Protein AF-A0A8D9S5J2-F1 (afdb_monomer_lite)

Foldseek 3Di:
DDLVVVDDFAAAEAEDEAPDFDAQCVRTPVSVVRDPPKDKDWPDGDHLNDFAKDWTKIWIAHPSRDIDIHGGRIYGYDDPVRVVVVVVVPDPDDDDDDD

InterPro domains:
  IPR012706 Rib/alpha/Esp surface antigen repeat [TIGR02331] (14-82)
  IPR059115 Rib domain [PF08428] (3-78)

Secondary structure (DSSP, 8-state):
--HHHH----B-EEEE-TTPPPPTGGGBTTTTTSPTT-EEEESS----SS-EEEEEEEEEE-TTS-EEEEEEEEEEE--HHHHHHHHHTTS--------

Structure (mmCIF, N/CA/C/O backbone):
data_AF-A0A8D9S5J2-F1
#
_entry.id   AF-A0A8D9S5J2-F1
#
loop_
_atom_site.group_PDB
_atom_site.id
_atom_site.type_symbol
_atom_site.label_atom_id
_atom_site.label_alt_id
_atom_site.label_comp_id
_atom_site.label_asym_id
_atom_site.label_entity_id
_atom_site.label_seq_id
_atom_site.pdbx_PDB_ins_code
_atom_site.Cartn_x
_atom_site.Cartn_y
_atom_site.Cartn_z
_atom_site.occupancy
_atom_site.B_iso_or_equiv
_atom_site.auth_seq_id
_atom_site.auth_comp_id
_atom_site.auth_asym_id
_atom_site.auth_atom_id
_atom_site.pdbx_PDB_model_num
ATOM 1 N N . HIS A 1 1 ? -16.024 4.678 19.298 1.00 72.38 1 HIS A N 1
ATOM 2 C CA . HIS A 1 1 ? -15.177 5.226 18.229 1.00 72.38 1 HIS A CA 1
ATOM 3 C C . HIS A 1 1 ? -14.005 4.279 18.091 1.00 72.38 1 HIS A C 1
ATOM 5 O O . HIS A 1 1 ? -13.471 3.891 19.129 1.00 72.38 1 HIS A O 1
ATOM 11 N N . THR A 1 2 ? -13.729 3.806 16.880 1.00 88.19 2 THR A N 1
ATOM 12 C CA . THR A 1 2 ? -12.669 2.817 16.639 1.00 88.19 2 THR A CA 1
ATOM 13 C C . THR A 1 2 ? -11.323 3.503 16.441 1.00 88.19 2 THR A C 1
ATOM 15 O O . THR A 1 2 ? -11.283 4.720 16.255 1.00 88.19 2 THR A O 1
ATOM 18 N N . GLN A 1 3 ? -10.217 2.751 16.472 1.00 88.75 3 GLN A N 1
ATOM 19 C CA . GLN A 1 3 ? -8.925 3.343 16.109 1.00 88.75 3 GLN A CA 1
ATOM 20 C C . GLN A 1 3 ? -8.894 3.756 14.634 1.00 88.75 3 GLN A C 1
ATOM 22 O O . GLN A 1 3 ? -8.300 4.790 14.334 1.00 88.75 3 GLN A O 1
ATOM 27 N N . ALA A 1 4 ? -9.586 3.026 13.755 1.00 89.31 4 ALA A N 1
ATOM 28 C CA . ALA A 1 4 ? -9.728 3.388 12.347 1.00 89.31 4 ALA A CA 1
ATOM 29 C C . ALA A 1 4 ? -10.428 4.745 12.157 1.00 89.31 4 ALA A C 1
ATOM 31 O O . ALA A 1 4 ? -9.994 5.531 11.332 1.00 89.31 4 ALA A O 1
ATOM 32 N N . ASP A 1 5 ? -11.435 5.081 12.971 1.00 88.25 5 ASP A N 1
ATOM 33 C CA . ASP A 1 5 ? -12.100 6.390 12.869 1.00 88.25 5 ASP A CA 1
ATOM 34 C C . ASP A 1 5 ? -11.227 7.569 13.374 1.00 88.25 5 ASP A C 1
ATOM 36 O O . ASP A 1 5 ? -11.445 8.712 12.968 1.00 88.25 5 ASP A O 1
ATOM 40 N N . THR A 1 6 ? -10.281 7.328 14.297 1.00 89.75 6 THR A N 1
ATOM 41 C CA . THR A 1 6 ? -9.397 8.382 14.860 1.00 89.75 6 THR A CA 1
ATOM 42 C C . THR A 1 6 ? -8.121 8.601 14.063 1.00 89.75 6 THR A C 1
ATOM 44 O O . THR A 1 6 ? -7.507 9.660 14.183 1.00 89.75 6 THR A O 1
ATOM 47 N N . ASN A 1 7 ? -7.652 7.570 13.366 1.00 90.62 7 ASN A N 1
ATOM 48 C CA . ASN A 1 7 ? -6.377 7.594 12.669 1.00 90.62 7 ASN A CA 1
ATOM 49 C C . ASN A 1 7 ? -6.618 7.828 11.182 1.00 90.62 7 ASN A C 1
ATOM 51 O O . ASN A 1 7 ? -7.667 7.496 10.647 1.00 90.62 7 ASN A O 1
ATOM 55 N N . THR A 1 8 ? -5.635 8.402 10.503 1.00 92.69 8 THR A N 1
ATOM 56 C CA . THR A 1 8 ? -5.701 8.583 9.052 1.00 92.69 8 THR A CA 1
ATOM 57 C C . THR A 1 8 ? -4.357 8.169 8.473 1.00 92.69 8 THR A C 1
ATOM 59 O O . THR A 1 8 ? -3.417 8.965 8.483 1.00 92.69 8 THR A O 1
ATOM 62 N N . PRO A 1 9 ? -4.204 6.901 8.063 1.00 93.31 9 PRO A N 1
ATOM 63 C CA . PRO A 1 9 ? -2.966 6.429 7.465 1.00 93.31 9 PRO A CA 1
ATOM 64 C C . PRO A 1 9 ? -2.737 7.113 6.111 1.00 93.31 9 PRO A C 1
ATOM 66 O O . PRO A 1 9 ? -3.635 7.223 5.279 1.00 93.31 9 PRO A O 1
ATOM 69 N N . GLU A 1 10 ? -1.512 7.568 5.877 1.00 94.94 10 GLU A N 1
ATOM 70 C CA . GLU A 1 10 ? -1.151 8.312 4.675 1.00 94.94 10 GLU A CA 1
ATOM 71 C C . GLU A 1 10 ? -0.354 7.439 3.715 1.00 94.94 10 GLU A C 1
ATOM 73 O O . GLU A 1 10 ? 0.691 6.882 4.067 1.00 94.94 10 GLU A O 1
ATOM 78 N N . ALA A 1 11 ? -0.827 7.358 2.471 1.00 95.19 11 ALA A N 1
ATOM 79 C CA . ALA A 1 11 ? -0.110 6.665 1.417 1.00 95.19 11 ALA A CA 1
ATOM 80 C C . ALA A 1 11 ? 1.280 7.286 1.199 1.00 95.19 11 ALA A C 1
ATOM 82 O O . ALA A 1 11 ? 1.460 8.505 1.193 1.00 95.19 11 ALA A O 1
ATOM 83 N N . GLY A 1 12 ? 2.276 6.431 1.012 1.00 93.69 12 GLY A N 1
ATOM 84 C CA . GLY A 1 12 ? 3.658 6.818 0.793 1.00 93.69 12 GLY A CA 1
ATOM 85 C C . GLY A 1 12 ? 4.255 6.221 -0.469 1.00 93.69 12 GLY A C 1
ATOM 86 O O . GLY A 1 12 ? 3.587 5.588 -1.295 1.00 93.69 12 GLY A O 1
ATOM 87 N N . LYS A 1 13 ? 5.562 6.441 -0.601 1.00 93.25 13 LYS A N 1
ATOM 88 C CA . LYS A 1 13 ? 6.390 5.854 -1.647 1.00 93.25 13 LYS A CA 1
ATOM 89 C C . LYS A 1 13 ? 7.465 4.982 -1.016 1.00 93.25 13 LYS A C 1
ATOM 91 O O . LYS A 1 13 ? 8.228 5.452 -0.178 1.00 93.25 13 LYS A O 1
ATOM 96 N N . VAL A 1 14 ? 7.559 3.741 -1.473 1.00 92.75 14 VAL A N 1
ATOM 97 C CA . VAL A 1 14 ? 8.640 2.818 -1.122 1.00 92.75 14 VAL A CA 1
ATOM 98 C C . VAL A 1 14 ? 9.425 2.465 -2.376 1.00 92.75 14 VAL A C 1
ATOM 100 O O . VAL A 1 14 ? 8.856 2.344 -3.458 1.00 92.75 14 VAL A O 1
ATOM 103 N N . THR A 1 15 ? 10.735 2.306 -2.232 1.00 92.31 15 THR A N 1
ATOM 104 C CA . THR A 1 15 ? 11.620 1.862 -3.308 1.00 92.31 15 THR A CA 1
ATOM 105 C C . THR A 1 15 ? 12.192 0.501 -2.943 1.00 92.31 15 THR A C 1
ATOM 107 O O . THR A 1 15 ? 12.688 0.323 -1.832 1.00 92.31 15 THR A O 1
ATOM 110 N N . VAL A 1 16 ? 12.122 -0.449 -3.869 1.00 91.38 16 VAL A N 1
ATOM 111 C CA . VAL A 1 16 ? 12.611 -1.822 -3.703 1.00 91.38 16 VAL A CA 1
ATOM 112 C C . VAL A 1 16 ? 13.361 -2.275 -4.940 1.00 91.38 16 VAL A C 1
ATOM 114 O O . VAL A 1 16 ? 13.185 -1.725 -6.028 1.00 91.38 16 VAL A O 1
ATOM 117 N N . ASN A 1 17 ? 14.189 -3.301 -4.794 1.00 89.31 17 ASN A N 1
ATOM 118 C CA . ASN A 1 17 ? 14.874 -3.875 -5.937 1.00 89.31 17 ASN A CA 1
ATOM 119 C C . ASN A 1 17 ? 14.006 -4.908 -6.647 1.00 89.31 17 ASN A C 1
ATOM 121 O O . ASN A 1 17 ? 13.024 -5.431 -6.114 1.00 89.31 17 ASN A O 1
ATOM 125 N N . LYS A 1 18 ? 14.388 -5.206 -7.885 1.00 88.38 18 LYS A N 1
ATOM 126 C CA . LYS A 1 18 ? 13.706 -6.199 -8.701 1.00 88.38 18 LYS A CA 1
ATOM 127 C C . LYS A 1 18 ? 13.683 -7.562 -8.003 1.00 88.38 18 LYS A C 1
ATOM 129 O O . LYS A 1 18 ? 14.725 -8.086 -7.614 1.00 88.38 18 LYS A O 1
ATOM 134 N N . GLY A 1 19 ? 12.492 -8.138 -7.879 1.00 86.94 19 GLY A N 1
ATOM 135 C CA . GLY A 1 19 ? 12.256 -9.418 -7.211 1.00 86.94 19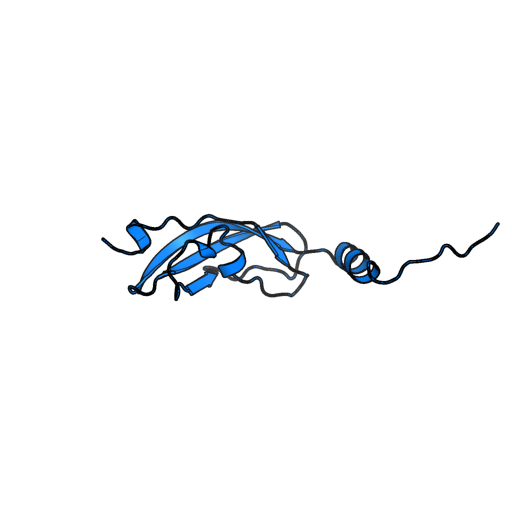 GLY A CA 1
ATOM 136 C C . GLY A 1 19 ? 12.217 -9.353 -5.681 1.00 86.94 19 GLY A C 1
ATOM 137 O O . GLY A 1 19 ? 11.990 -10.385 -5.053 1.00 86.94 19 GLY A O 1
ATOM 138 N N . GLU A 1 20 ? 12.403 -8.181 -5.064 1.00 89.31 20 GLU A N 1
ATOM 139 C CA . GLU A 1 20 ? 12.197 -8.020 -3.621 1.00 89.31 20 GLU A CA 1
ATOM 140 C C . GLU A 1 20 ? 10.720 -7.843 -3.278 1.00 89.31 20 GLU A C 1
ATOM 142 O O . GLU A 1 20 ? 9.933 -7.322 -4.065 1.00 89.31 20 GLU A O 1
ATOM 147 N N . THR A 1 21 ? 10.329 -8.256 -2.075 1.00 88.75 21 THR A N 1
ATOM 148 C CA . THR A 1 21 ? 8.965 -8.035 -1.581 1.00 88.75 21 THR A CA 1
ATOM 149 C C . THR A 1 21 ? 8.911 -6.714 -0.810 1.00 88.75 21 THR A C 1
ATOM 151 O O . THR A 1 21 ? 9.630 -6.572 0.181 1.00 88.75 21 THR A O 1
ATOM 154 N N . PRO A 1 22 ? 8.085 -5.738 -1.225 1.00 91.88 22 PRO A N 1
ATOM 155 C CA . PRO A 1 22 ? 7.979 -4.466 -0.527 1.00 91.88 22 PRO A CA 1
ATOM 156 C C . PRO A 1 22 ? 7.264 -4.641 0.810 1.00 91.88 22 PRO A C 1
ATOM 158 O O . PRO A 1 22 ? 6.276 -5.366 0.913 1.00 91.88 22 PRO A O 1
ATOM 161 N N . SER A 1 23 ? 7.732 -3.933 1.837 1.00 93.69 23 SER A N 1
ATOM 162 C CA . SER A 1 23 ? 7.038 -3.875 3.124 1.00 93.69 23 SER A CA 1
ATOM 163 C C . SER A 1 23 ? 5.841 -2.927 3.037 1.00 93.69 23 SER A C 1
ATOM 165 O O . SER A 1 23 ? 6.011 -1.749 2.716 1.00 93.69 23 SER A O 1
ATOM 167 N N . ALA A 1 24 ? 4.642 -3.425 3.350 1.00 94.69 24 ALA A N 1
ATOM 168 C CA . ALA A 1 24 ? 3.420 -2.619 3.382 1.00 94.69 24 ALA A CA 1
ATOM 169 C C . ALA A 1 24 ? 3.498 -1.505 4.439 1.00 94.69 24 ALA A C 1
ATOM 171 O O . ALA A 1 24 ? 3.073 -0.382 4.188 1.00 94.69 24 ALA A O 1
ATOM 172 N N . GLN A 1 25 ? 4.136 -1.774 5.584 1.00 94.69 25 GLN A N 1
ATOM 173 C CA . GLN A 1 25 ? 4.350 -0.770 6.632 1.00 94.69 25 GLN A CA 1
ATOM 174 C C . GLN A 1 25 ? 5.181 0.414 6.125 1.00 94.69 25 GLN A C 1
ATOM 176 O O . GLN A 1 25 ? 4.870 1.567 6.412 1.00 94.69 25 GLN A O 1
ATOM 181 N N . SER A 1 26 ? 6.234 0.143 5.348 1.00 94.06 26 SER A N 1
ATOM 182 C CA . SER A 1 26 ? 7.085 1.191 4.769 1.00 94.06 26 SER A CA 1
ATOM 183 C C . SER A 1 26 ? 6.384 1.996 3.674 1.00 94.06 26 SER A C 1
ATOM 185 O O . SER A 1 26 ? 6.856 3.075 3.330 1.00 94.06 26 SER A O 1
ATOM 187 N N . ALA A 1 27 ? 5.277 1.487 3.129 1.00 94.25 27 ALA A N 1
ATOM 188 C CA . ALA A 1 27 ? 4.458 2.192 2.154 1.00 94.25 27 ALA A CA 1
ATOM 189 C C . ALA A 1 27 ? 3.471 3.182 2.800 1.00 94.25 27 ALA A C 1
ATOM 191 O O . ALA A 1 27 ? 2.846 3.947 2.073 1.00 94.25 27 ALA A O 1
ATOM 192 N N . ILE A 1 28 ? 3.351 3.207 4.134 1.00 95.44 28 ILE A N 1
ATOM 193 C CA . ILE A 1 28 ? 2.576 4.206 4.879 1.00 95.44 28 ILE A CA 1
ATOM 194 C C . ILE A 1 28 ? 3.528 5.274 5.427 1.00 95.44 28 ILE A C 1
ATOM 196 O O . ILE A 1 28 ? 4.422 4.972 6.220 1.00 95.44 28 ILE A O 1
ATOM 200 N N . SER A 1 29 ? 3.349 6.531 5.024 1.00 95.00 29 SER A N 1
ATOM 201 C CA . SER A 1 29 ? 4.266 7.637 5.352 1.00 95.00 29 SER A CA 1
ATOM 202 C C . SER A 1 29 ? 4.291 7.959 6.849 1.00 95.00 29 SER A C 1
ATOM 204 O O . SER A 1 29 ? 5.359 8.184 7.420 1.00 95.00 29 SER A O 1
ATOM 206 N N . ASN A 1 30 ? 3.127 7.914 7.496 1.00 93.56 30 ASN A N 1
ATOM 207 C CA . ASN A 1 30 ? 2.931 8.228 8.910 1.00 93.56 30 ASN A CA 1
ATOM 208 C C . ASN A 1 30 ? 2.827 6.974 9.799 1.00 93.56 30 ASN A C 1
ATOM 210 O O . ASN A 1 30 ? 2.251 7.022 10.882 1.00 93.56 30 ASN A O 1
ATOM 214 N N . ASN A 1 31 ? 3.421 5.843 9.391 1.00 91.56 31 ASN A N 1
ATOM 215 C CA . ASN A 1 31 ? 3.352 4.578 10.146 1.00 91.56 31 ASN A CA 1
ATOM 216 C C . ASN A 1 31 ? 3.811 4.691 11.614 1.00 91.56 31 ASN A C 1
ATOM 218 O O . ASN A 1 31 ? 3.397 3.894 12.449 1.00 91.56 31 ASN A O 1
ATOM 222 N N . LYS A 1 32 ? 4.653 5.683 11.933 1.00 91.69 32 LYS A N 1
ATOM 223 C CA . LYS A 1 32 ? 5.152 5.955 13.291 1.00 91.69 32 LYS A CA 1
ATOM 224 C C . LYS A 1 32 ? 4.167 6.722 14.175 1.00 91.69 32 LYS A C 1
ATOM 226 O O . LYS A 1 32 ? 4.360 6.758 15.383 1.00 91.69 32 LYS A O 1
ATOM 231 N N . GLU A 1 33 ? 3.178 7.379 13.577 1.00 93.06 33 GLU A N 1
ATOM 232 C CA . GLU A 1 33 ? 2.126 8.114 14.291 1.00 93.06 33 GLU A CA 1
ATOM 233 C C . GLU A 1 33 ? 0.932 7.211 14.617 1.00 93.06 33 GLU A C 1
ATOM 235 O O . GLU A 1 33 ? 0.105 7.550 15.461 1.00 93.06 33 GLU A O 1
ATOM 240 N N . LEU A 1 34 ? 0.864 6.045 13.972 1.00 92.56 34 LEU A N 1
ATOM 241 C CA . LEU A 1 34 ? -0.160 5.044 14.217 1.00 92.56 34 LEU A CA 1
ATOM 242 C C . LEU A 1 34 ? 0.126 4.267 15.517 1.00 92.56 34 LEU A C 1
ATOM 244 O O . LEU A 1 34 ? 1.282 4.150 15.933 1.00 92.56 34 LEU A O 1
ATOM 248 N N . PRO A 1 35 ? -0.913 3.712 16.170 1.00 93.00 35 PRO A N 1
ATOM 249 C CA . PRO A 1 35 ? -0.759 2.968 17.416 1.00 93.00 35 PRO A CA 1
ATOM 250 C C . PRO A 1 35 ? 0.236 1.808 17.293 1.00 93.00 35 PRO A C 1
ATOM 252 O O . PRO A 1 35 ? 0.239 1.077 16.298 1.00 93.00 35 PRO A O 1
ATOM 255 N N . GLU A 1 36 ? 1.038 1.576 18.333 1.00 93.00 36 GLU A N 1
ATOM 256 C CA . GLU A 1 36 ? 1.901 0.394 18.385 1.00 93.00 36 GLU A CA 1
ATOM 257 C C . GLU A 1 36 ? 1.065 -0.895 18.323 1.00 93.00 36 GLU A C 1
ATOM 259 O O . GLU A 1 36 ? 0.017 -1.009 18.958 1.00 93.00 36 GLU A O 1
ATOM 264 N N . GLY A 1 37 ? 1.528 -1.873 17.541 1.00 92.69 37 GLY A N 1
ATOM 265 C CA . GLY A 1 37 ? 0.782 -3.105 17.265 1.00 92.69 37 GLY A CA 1
ATOM 266 C C . GLY A 1 37 ? -0.125 -3.037 16.033 1.00 92.69 37 GLY A C 1
ATOM 267 O O . GLY A 1 37 ? -0.713 -4.056 15.678 1.00 92.69 37 GLY A O 1
ATOM 268 N N . THR A 1 38 ? -0.201 -1.885 15.355 1.00 95.50 38 THR A N 1
ATOM 269 C CA . THR A 1 38 ? -0.830 -1.786 14.030 1.00 95.50 38 THR A CA 1
ATOM 270 C C . THR A 1 38 ? -0.100 -2.689 13.032 1.00 95.50 38 THR A C 1
ATOM 272 O O . THR A 1 38 ? 1.129 -2.664 12.941 1.00 95.50 38 THR A O 1
ATOM 275 N N . GLN A 1 39 ? -0.859 -3.491 12.294 1.00 96.25 39 GLN A N 1
ATOM 276 C CA . GLN A 1 39 ? -0.376 -4.385 11.248 1.00 96.25 39 GLN A CA 1
ATOM 277 C C . GLN A 1 39 ? -0.658 -3.794 9.870 1.00 96.25 39 GLN A C 1
ATOM 279 O O . GLN A 1 39 ? -1.623 -3.051 9.685 1.00 96.25 39 GLN A O 1
ATOM 284 N N . TYR A 1 40 ? 0.197 -4.129 8.910 1.00 95.88 40 TYR A N 1
ATOM 285 C CA . TYR A 1 40 ? 0.158 -3.581 7.563 1.00 95.88 40 TYR A CA 1
ATOM 286 C C . TYR A 1 40 ? 0.346 -4.714 6.573 1.00 95.88 40 TYR A C 1
ATOM 288 O O . TYR A 1 40 ? 1.403 -5.348 6.553 1.00 95.88 40 TYR A O 1
ATOM 296 N N . ASP A 1 41 ? -0.639 -4.902 5.711 1.00 96.44 41 ASP A N 1
ATOM 297 C CA . ASP A 1 41 ? -0.625 -5.945 4.698 1.00 96.44 41 ASP A CA 1
ATOM 298 C C . ASP A 1 41 ? -0.988 -5.368 3.339 1.00 96.44 41 ASP A C 1
ATOM 300 O O . ASP A 1 41 ? -1.739 -4.403 3.218 1.00 96.44 41 ASP A O 1
ATOM 304 N N . TRP A 1 42 ? -0.449 -5.956 2.280 1.00 95.75 42 TRP A N 1
ATOM 305 C CA . TRP A 1 42 ? -0.865 -5.600 0.932 1.00 95.75 42 TRP A CA 1
ATOM 306 C C . TRP A 1 42 ? -2.225 -6.224 0.638 1.00 95.75 42 TRP A C 1
ATOM 308 O O . TRP A 1 42 ? -2.383 -7.438 0.768 1.00 95.75 42 TRP A O 1
ATOM 318 N N . LYS A 1 43 ? -3.194 -5.419 0.182 1.00 95.25 43 LYS A N 1
ATOM 319 C CA . LYS A 1 43 ? -4.480 -5.953 -0.298 1.00 95.25 43 LYS A CA 1
ATOM 320 C C . LYS A 1 43 ? -4.261 -6.906 -1.476 1.00 95.25 43 LYS A C 1
ATOM 322 O O . LYS A 1 43 ? -4.921 -7.936 -1.581 1.00 95.25 43 LYS A O 1
ATOM 327 N N . GLU A 1 44 ? -3.322 -6.551 -2.351 1.00 93.62 44 GLU A N 1
ATOM 328 C CA . GLU A 1 44 ? -2.938 -7.319 -3.531 1.00 93.62 44 GLU A CA 1
ATOM 329 C C . GLU A 1 44 ? -1.410 -7.394 -3.644 1.00 93.62 44 GLU A C 1
ATOM 331 O O . GLU A 1 44 ? -0.726 -6.413 -3.339 1.00 93.62 44 GLU A O 1
ATOM 336 N N . PRO A 1 45 ? -0.848 -8.531 -4.092 1.00 91.94 45 PRO A N 1
ATOM 337 C CA . PRO A 1 45 ? 0.592 -8.675 -4.250 1.00 91.94 45 PRO A CA 1
ATOM 338 C C . PRO A 1 45 ? 1.127 -7.702 -5.306 1.00 91.94 45 PRO A C 1
ATOM 340 O O . PRO A 1 45 ? 0.608 -7.616 -6.419 1.00 91.94 45 PRO A O 1
ATOM 343 N N . ILE A 1 46 ? 2.206 -6.997 -4.970 1.00 91.81 46 ILE A N 1
ATOM 344 C CA . ILE A 1 46 ? 2.853 -6.051 -5.880 1.00 91.81 46 ILE A CA 1
ATOM 345 C C . ILE A 1 46 ? 3.868 -6.788 -6.755 1.00 91.81 46 ILE A C 1
ATOM 347 O O . ILE A 1 46 ? 4.799 -7.411 -6.246 1.00 91.81 46 ILE A O 1
ATOM 351 N N . ASP A 1 47 ? 3.715 -6.687 -8.078 1.00 91.12 47 ASP A N 1
ATOM 352 C CA . ASP A 1 47 ? 4.710 -7.199 -9.022 1.00 91.12 47 ASP A CA 1
ATOM 353 C C . ASP A 1 47 ? 5.985 -6.352 -8.973 1.00 91.12 47 ASP A C 1
ATOM 355 O O . ASP A 1 47 ? 6.041 -5.256 -9.534 1.00 91.12 47 ASP A O 1
ATOM 359 N N . THR A 1 48 ? 7.024 -6.891 -8.346 1.00 92.25 48 THR A N 1
ATOM 360 C CA . THR A 1 48 ? 8.366 -6.299 -8.322 1.00 92.25 48 THR A CA 1
ATOM 361 C C . THR A 1 48 ? 9.326 -6.961 -9.297 1.00 92.25 48 THR A C 1
ATOM 363 O O . THR A 1 48 ? 10.520 -6.671 -9.293 1.00 92.25 48 THR A O 1
ATOM 366 N N . THR A 1 49 ? 8.846 -7.857 -10.160 1.00 91.38 49 THR A N 1
ATOM 367 C CA . THR A 1 49 ? 9.704 -8.499 -11.167 1.00 91.38 49 THR A CA 1
ATOM 368 C C . THR A 1 49 ? 10.001 -7.575 -12.347 1.00 91.38 49 THR A C 1
ATOM 370 O O . THR A 1 49 ? 10.986 -7.778 -13.060 1.00 91.38 49 THR A O 1
ATOM 373 N N . THR A 1 50 ? 9.192 -6.527 -12.520 1.00 90.44 50 THR A N 1
ATOM 374 C CA . THR A 1 50 ? 9.337 -5.531 -13.581 1.00 90.44 50 THR A CA 1
ATOM 375 C C . THR A 1 50 ? 9.703 -4.171 -12.981 1.00 90.44 50 THR A C 1
ATOM 377 O O . THR A 1 50 ? 8.984 -3.711 -12.092 1.00 90.44 50 THR A O 1
ATOM 380 N N . PRO A 1 51 ? 10.771 -3.505 -13.458 1.00 91.50 51 PRO A N 1
ATOM 381 C CA . PRO A 1 51 ? 11.126 -2.168 -12.992 1.00 91.50 51 PRO A CA 1
ATOM 382 C C . PRO A 1 51 ? 10.057 -1.121 -13.335 1.00 91.50 51 PRO A C 1
ATOM 384 O O . PRO A 1 51 ? 9.344 -1.251 -14.333 1.00 91.50 51 PRO A O 1
ATOM 387 N N . GLY A 1 52 ? 9.993 -0.060 -12.529 1.00 91.56 52 GLY A N 1
ATOM 388 C CA . GLY A 1 52 ? 9.053 1.054 -12.681 1.00 91.56 52 GLY A CA 1
ATOM 389 C C . GLY A 1 52 ? 8.181 1.291 -11.448 1.00 91.56 52 GLY A C 1
ATOM 390 O O . GLY A 1 52 ? 8.276 0.578 -10.450 1.00 91.56 52 GLY A O 1
ATOM 391 N N . ASP A 1 53 ? 7.336 2.318 -11.515 1.00 94.50 53 ASP A N 1
ATOM 392 C CA . ASP A 1 53 ? 6.390 2.643 -10.448 1.00 94.50 53 ASP A CA 1
ATOM 393 C C . ASP A 1 53 ? 5.121 1.786 -10.565 1.00 94.50 53 ASP A C 1
ATOM 395 O O . ASP A 1 53 ? 4.489 1.691 -11.620 1.00 94.50 53 ASP A O 1
ATOM 399 N N . LYS A 1 54 ? 4.746 1.157 -9.454 1.00 92.81 54 LYS A N 1
ATOM 400 C CA . LYS A 1 54 ? 3.539 0.348 -9.294 1.00 92.81 54 LYS A CA 1
ATOM 401 C C . LYS A 1 54 ? 2.655 1.000 -8.240 1.00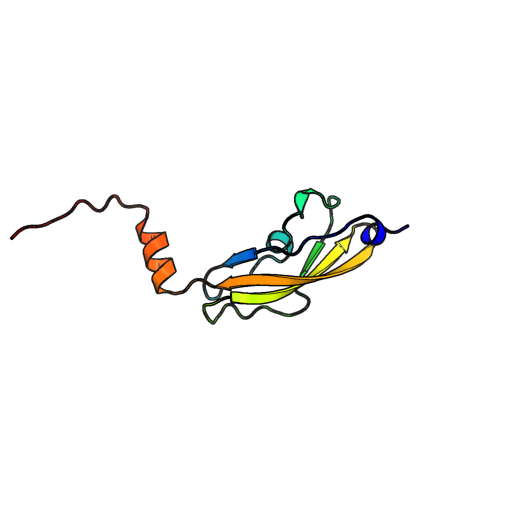 92.81 54 LYS A C 1
ATOM 403 O O . LYS A 1 54 ? 3.154 1.450 -7.212 1.00 92.81 54 LYS A O 1
ATOM 408 N N . THR A 1 55 ? 1.349 1.026 -8.466 1.00 95.25 55 THR A N 1
ATOM 409 C CA . THR A 1 55 ? 0.387 1.485 -7.458 1.00 95.25 55 THR A CA 1
ATOM 410 C C . THR A 1 55 ? -0.175 0.286 -6.709 1.00 95.25 55 THR A C 1
ATOM 412 O O . THR A 1 55 ? -0.489 -0.731 -7.325 1.00 95.25 55 THR A O 1
ATOM 415 N N . GLY A 1 56 ? -0.300 0.406 -5.392 1.00 95.06 56 GLY A N 1
ATOM 416 C CA . GLY A 1 56 ? -0.867 -0.627 -4.535 1.00 95.06 56 GLY A CA 1
ATOM 417 C C . GLY A 1 56 ? -1.899 -0.083 -3.554 1.00 95.06 56 GLY A C 1
ATOM 418 O O . GLY A 1 56 ? -2.180 1.118 -3.511 1.00 95.06 56 GLY A O 1
ATOM 419 N N . THR A 1 57 ? -2.433 -0.998 -2.750 1.00 96.94 57 THR A N 1
ATOM 420 C CA . THR A 1 57 ? -3.332 -0.699 -1.631 1.00 96.94 57 THR A CA 1
ATOM 421 C C . THR A 1 57 ? -2.842 -1.446 -0.400 1.00 96.94 57 THR A C 1
ATOM 423 O O . THR A 1 57 ? -2.591 -2.653 -0.474 1.00 96.94 57 THR A O 1
ATOM 426 N N . VAL A 1 58 ? -2.709 -0.738 0.719 1.00 97.19 58 VAL A N 1
ATOM 42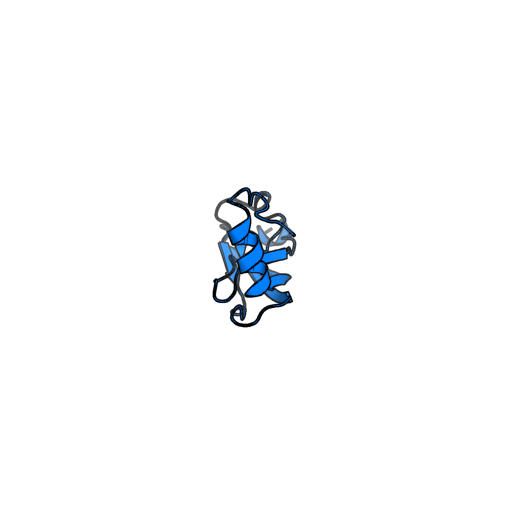7 C CA . VAL A 1 58 ? -2.331 -1.319 2.014 1.00 97.19 58 VAL A CA 1
ATOM 428 C C . VAL A 1 58 ? -3.570 -1.433 2.890 1.00 97.19 58 VAL A C 1
ATOM 430 O O . VAL A 1 58 ? -4.341 -0.488 2.997 1.00 97.19 58 VAL A O 1
ATOM 433 N N . VAL A 1 59 ? -3.757 -2.581 3.524 1.00 97.12 59 VAL A N 1
ATOM 434 C CA . VAL A 1 59 ? -4.736 -2.797 4.584 1.00 97.12 59 VAL A CA 1
ATOM 435 C C . VAL A 1 59 ? -4.029 -2.576 5.913 1.00 97.12 59 VAL A C 1
ATOM 437 O O . VAL A 1 59 ? -3.048 -3.250 6.228 1.00 97.12 59 VAL A O 1
ATOM 440 N N . VAL A 1 60 ? -4.522 -1.615 6.683 1.00 96.62 60 VAL A N 1
ATOM 441 C CA . VAL A 1 60 ? -4.019 -1.275 8.012 1.00 96.62 60 VAL A CA 1
ATOM 442 C C . VAL A 1 60 ? -4.959 -1.899 9.031 1.00 96.62 60 VAL A C 1
ATOM 444 O O . VAL A 1 60 ? -6.138 -1.564 9.049 1.00 96.62 60 VAL A O 1
ATOM 447 N N . THR A 1 61 ? -4.454 -2.807 9.865 1.00 96.62 61 THR A N 1
ATOM 448 C CA . THR A 1 61 ? -5.230 -3.457 10.933 1.00 96.62 61 THR A CA 1
ATOM 449 C C . THR A 1 61 ? -4.738 -2.972 12.285 1.00 96.62 61 THR A C 1
ATOM 451 O O . THR A 1 61 ? -3.585 -3.181 12.654 1.00 96.62 61 THR A O 1
ATOM 454 N N . TYR A 1 62 ? -5.610 -2.321 13.035 1.00 95.69 62 TYR A N 1
ATOM 455 C CA . TYR A 1 62 ? -5.306 -1.741 14.331 1.00 95.69 62 TYR A CA 1
ATOM 456 C C . TYR A 1 62 ? -5.421 -2.777 15.460 1.00 95.69 62 TYR A C 1
ATOM 458 O O . TYR A 1 62 ? -6.133 -3.776 15.324 1.00 95.69 62 TYR A O 1
ATOM 466 N N . PRO A 1 63 ? -4.755 -2.553 16.606 1.00 94.69 63 PRO A N 1
ATOM 467 C CA . PRO A 1 63 ? -4.817 -3.472 17.741 1.00 94.69 63 PRO A CA 1
ATOM 468 C C . PRO A 1 63 ? -6.212 -3.592 18.379 1.00 94.69 63 PRO A C 1
ATOM 470 O O . PRO A 1 63 ? -6.469 -4.587 19.056 1.00 94.69 63 PRO A O 1
ATOM 473 N N . ASP A 1 64 ? -7.131 -2.641 18.157 1.00 92.88 64 ASP A N 1
ATOM 474 C CA . ASP A 1 64 ? -8.544 -2.790 18.548 1.00 92.88 64 ASP A CA 1
ATOM 475 C C . ASP A 1 64 ? -9.333 -3.769 17.655 1.00 92.88 64 ASP A C 1
ATOM 477 O O . ASP A 1 64 ? -10.487 -4.079 17.950 1.00 92.88 64 ASP A O 1
ATOM 481 N N . GLY A 1 65 ? -8.710 -4.275 16.586 1.00 91.31 65 GLY A N 1
ATOM 482 C CA . GLY A 1 65 ? -9.305 -5.178 15.604 1.00 91.31 65 GLY A CA 1
ATOM 483 C C . GLY A 1 65 ? -9.999 -4.465 14.443 1.00 91.31 65 GLY A C 1
ATOM 484 O O . GLY A 1 65 ? -10.475 -5.136 13.528 1.00 91.31 65 GLY A O 1
ATOM 485 N N . SER A 1 66 ? -10.056 -3.132 14.454 1.00 95.81 66 SER A N 1
ATOM 486 C CA . SER A 1 66 ? -10.572 -2.353 13.329 1.00 95.81 66 SER A CA 1
ATOM 487 C C . SER A 1 66 ? -9.542 -2.283 12.204 1.00 95.81 66 SER A C 1
ATOM 489 O O . SER A 1 66 ? -8.342 -2.407 12.441 1.00 95.81 66 SER A O 1
ATOM 491 N N . SER A 1 67 ? -9.990 -2.063 10.969 1.00 95.06 67 SER A N 1
ATOM 492 C CA . SER A 1 67 ? -9.098 -1.981 9.811 1.00 95.06 67 SER A CA 1
ATOM 493 C C . SER A 1 67 ? -9.557 -0.946 8.795 1.00 95.06 67 SER A C 1
ATOM 495 O O . SER A 1 67 ? -10.759 -0.744 8.635 1.00 95.06 67 SER A O 1
ATOM 497 N N . GLU A 1 68 ? -8.614 -0.368 8.057 1.00 95.75 68 GLU A N 1
ATOM 498 C CA . GLU A 1 68 ? -8.883 0.543 6.943 1.00 95.75 68 GLU A CA 1
ATOM 499 C C . GLU A 1 68 ? -7.994 0.228 5.730 1.00 95.75 68 GLU A C 1
ATOM 501 O O . GLU A 1 68 ? -6.920 -0.363 5.852 1.00 95.75 68 GLU A O 1
ATOM 506 N N . GLU A 1 69 ? -8.462 0.608 4.543 1.00 96.12 69 GLU A N 1
ATOM 507 C CA . GLU A 1 69 ? -7.754 0.434 3.281 1.00 96.12 69 GLU A CA 1
ATOM 508 C C . GLU A 1 69 ? -7.168 1.756 2.789 1.00 96.12 69 GLU A C 1
ATOM 510 O O . GLU A 1 69 ? -7.871 2.756 2.660 1.00 96.12 69 GLU A O 1
ATOM 515 N N . VAL A 1 70 ? -5.885 1.733 2.440 1.00 96.06 70 VAL A N 1
ATOM 516 C CA . VAL A 1 70 ? -5.107 2.902 2.028 1.00 96.06 70 VAL A CA 1
ATOM 517 C C . VAL A 1 70 ? -4.669 2.720 0.579 1.00 96.06 70 VAL A C 1
ATOM 519 O O . VAL A 1 70 ? -3.622 2.114 0.312 1.00 96.06 70 VAL A O 1
ATOM 522 N N . PRO A 1 71 ? -5.480 3.172 -0.390 1.00 96.25 71 PRO A N 1
ATOM 523 C CA . PRO A 1 71 ? -5.118 3.119 -1.797 1.00 96.25 71 PRO A CA 1
ATOM 524 C C . PRO A 1 71 ? -4.098 4.208 -2.149 1.00 96.25 71 PRO A C 1
ATOM 526 O O . PRO A 1 71 ? -3.963 5.219 -1.463 1.00 96.25 71 PRO A O 1
ATOM 529 N N . GLY A 1 72 ? -3.412 4.030 -3.279 1.00 94.25 72 GLY A N 1
ATOM 530 C CA . GLY A 1 72 ? -2.560 5.076 -3.856 1.00 94.25 72 GLY A CA 1
ATOM 531 C C . GLY A 1 72 ? -1.120 5.082 -3.346 1.00 94.25 72 GLY A C 1
ATOM 532 O O . GLY A 1 72 ? -0.372 6.013 -3.646 1.00 94.25 72 GLY A O 1
ATOM 533 N N . VAL A 1 73 ? -0.694 4.042 -2.628 1.00 95.19 73 VAL A N 1
ATOM 534 C CA . VAL A 1 73 ? 0.727 3.869 -2.315 1.00 95.19 73 VAL A CA 1
ATOM 535 C C . VAL A 1 73 ? 1.511 3.549 -3.582 1.00 95.19 73 VAL A C 1
ATOM 537 O O . VAL A 1 73 ? 1.026 2.848 -4.474 1.00 95.19 73 VAL A O 1
ATOM 540 N N . THR A 1 74 ? 2.736 4.060 -3.665 1.00 95.75 74 THR A N 1
ATOM 541 C CA . THR A 1 74 ? 3.612 3.857 -4.824 1.00 95.75 74 THR A CA 1
ATOM 542 C C . THR A 1 74 ? 4.799 2.982 -4.445 1.00 95.75 74 THR A C 1
ATOM 544 O O . THR A 1 74 ? 5.561 3.311 -3.539 1.00 95.75 74 THR A O 1
ATOM 547 N N . VAL A 1 75 ? 4.992 1.881 -5.165 1.00 95.38 75 VAL A N 1
ATOM 548 C CA . VAL A 1 75 ? 6.166 1.014 -5.063 1.00 95.38 75 VAL A CA 1
ATOM 549 C C . VAL A 1 75 ? 7.025 1.231 -6.299 1.00 95.38 75 VAL A C 1
ATOM 551 O O . VAL A 1 75 ? 6.640 0.855 -7.402 1.00 95.38 75 VAL A O 1
ATOM 554 N N . HIS A 1 76 ? 8.188 1.842 -6.121 1.00 93.75 76 HIS A N 1
ATOM 555 C CA . HIS A 1 76 ? 9.177 1.984 -7.176 1.00 93.75 76 HIS A CA 1
ATOM 556 C C . HIS A 1 76 ? 10.099 0.770 -7.194 1.00 93.75 76 HIS A C 1
ATOM 558 O O . HIS A 1 76 ? 10.765 0.476 -6.203 1.00 93.75 76 HIS A O 1
ATOM 564 N N . VAL A 1 77 ? 10.153 0.081 -8.327 1.00 94.00 77 VAL A N 1
ATOM 565 C CA . VAL A 1 77 ? 11.021 -1.075 -8.529 1.00 94.00 77 VAL A CA 1
ATOM 566 C C . VAL A 1 77 ? 12.256 -0.630 -9.306 1.00 94.00 77 VAL A C 1
ATOM 568 O O . VAL A 1 77 ? 12.151 -0.237 -10.473 1.00 94.00 77 VAL A O 1
ATOM 571 N N . ASN A 1 78 ? 13.425 -0.710 -8.671 1.00 89.75 78 ASN A N 1
ATOM 572 C CA . ASN A 1 78 ? 14.693 -0.348 -9.295 1.00 89.75 78 ASN A CA 1
ATOM 573 C C . ASN A 1 78 ? 15.012 -1.264 -10.481 1.00 89.75 78 ASN A C 1
ATOM 575 O O . ASN A 1 78 ? 14.757 -2.472 -10.466 1.00 89.75 78 ASN A O 1
ATOM 579 N N . SER A 1 79 ? 15.623 -0.675 -11.506 1.00 85.19 79 SER A N 1
ATOM 580 C CA . SER A 1 79 ? 16.139 -1.408 -12.663 1.00 85.19 79 SER A CA 1
ATOM 581 C C . SER A 1 79 ? 17.501 -2.030 -12.366 1.00 85.19 79 SER A C 1
ATOM 583 O O . SER A 1 79 ? 18.254 -1.532 -11.532 1.00 85.19 79 SER A O 1
ATOM 585 N N . ASP A 1 80 ? 17.868 -3.059 -13.128 1.00 73.94 80 ASP A N 1
ATOM 586 C CA . ASP A 1 80 ? 19.191 -3.688 -13.054 1.00 73.94 80 ASP A CA 1
ATOM 587 C C . ASP A 1 80 ? 20.338 -2.657 -13.216 1.00 73.94 80 ASP A C 1
ATOM 589 O O . ASP A 1 80 ? 21.335 -2.716 -1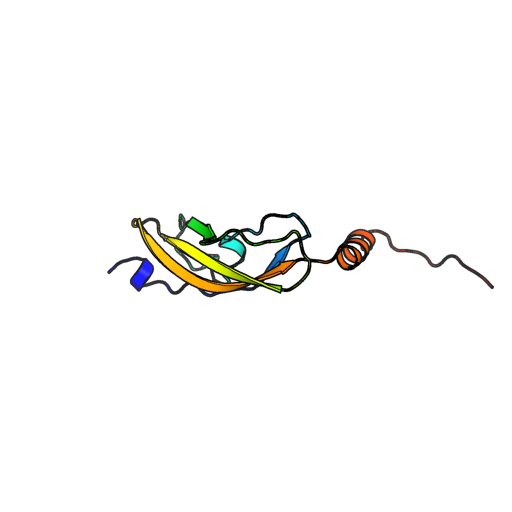2.502 1.00 73.94 80 ASP A O 1
ATOM 593 N N . THR A 1 81 ? 20.172 -1.643 -14.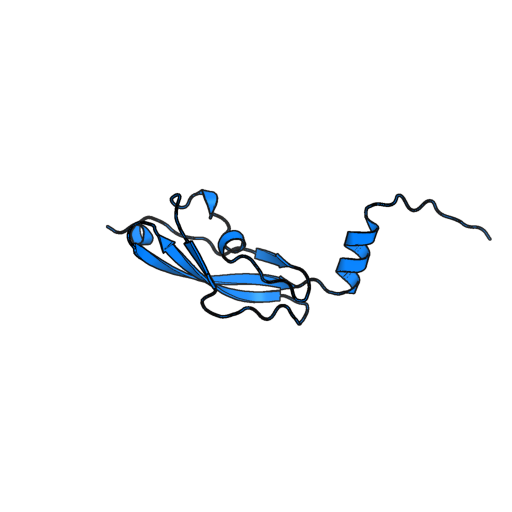074 1.00 66.44 81 THR A N 1
ATOM 594 C CA . THR A 1 81 ? 21.140 -0.539 -14.243 1.00 66.44 81 THR A CA 1
ATOM 595 C C . THR A 1 81 ? 21.266 0.358 -13.004 1.00 66.44 81 THR A C 1
ATOM 597 O O . THR A 1 81 ? 22.361 0.814 -12.686 1.00 66.44 81 THR A O 1
ATOM 600 N N . ASP A 1 82 ? 20.166 0.603 -12.290 1.00 66.00 82 ASP A N 1
ATOM 601 C CA . ASP A 1 82 ? 20.150 1.435 -11.078 1.00 66.00 82 ASP A CA 1
ATOM 602 C C . ASP A 1 82 ? 20.859 0.725 -9.911 1.00 66.00 82 ASP A C 1
ATOM 604 O O . ASP A 1 82 ? 21.711 1.296 -9.230 1.00 66.00 82 ASP A O 1
ATOM 608 N N . LEU A 1 83 ? 20.629 -0.586 -9.795 1.00 60.66 83 LEU A N 1
ATOM 609 C CA . LEU A 1 83 ? 21.319 -1.473 -8.859 1.00 60.66 83 LEU A CA 1
ATOM 610 C C . LEU A 1 83 ? 22.836 -1.524 -9.070 1.00 60.66 83 LEU A C 1
ATOM 612 O O . LEU A 1 83 ? 23.599 -1.536 -8.100 1.00 60.66 83 LEU A O 1
ATOM 616 N N . ILE A 1 84 ? 23.281 -1.563 -10.329 1.00 60.44 84 ILE A N 1
ATOM 617 C CA . ILE A 1 84 ? 24.710 -1.563 -10.672 1.00 60.44 84 ILE A CA 1
ATOM 618 C C . ILE A 1 84 ? 25.368 -0.258 -10.195 1.00 60.44 84 ILE A C 1
ATOM 620 O O . ILE A 1 84 ? 26.468 -0.304 -9.644 1.00 60.44 84 ILE A O 1
ATOM 624 N N . ASN A 1 85 ? 24.671 0.877 -10.298 1.00 56.81 85 ASN A N 1
ATOM 625 C CA . ASN A 1 85 ? 25.163 2.170 -9.817 1.00 56.81 85 ASN A CA 1
ATOM 626 C C . ASN A 1 85 ? 25.150 2.270 -8.280 1.00 56.81 85 ASN A C 1
ATOM 628 O O . ASN A 1 85 ? 26.113 2.760 -7.690 1.00 56.81 85 ASN A O 1
ATOM 632 N N . ALA A 1 86 ? 24.112 1.755 -7.612 1.00 53.53 86 ALA A N 1
ATOM 633 C CA . ALA A 1 86 ? 24.011 1.765 -6.150 1.00 53.53 86 ALA A CA 1
ATOM 634 C C . ALA A 1 86 ? 25.059 0.859 -5.473 1.00 53.53 86 ALA A C 1
ATOM 636 O O . ALA A 1 86 ? 25.606 1.207 -4.426 1.00 53.53 86 ALA A O 1
ATOM 637 N N . LYS A 1 87 ? 25.399 -0.286 -6.085 1.00 49.78 87 LYS A N 1
ATOM 638 C CA . LYS A 1 87 ? 26.442 -1.198 -5.582 1.00 49.78 87 LYS A CA 1
ATOM 639 C C . LYS A 1 87 ? 27.864 -0.709 -5.886 1.00 49.78 87 LYS A C 1
ATOM 641 O O . LYS A 1 87 ? 28.784 -1.025 -5.133 1.00 49.78 87 LYS A O 1
ATOM 646 N N . ALA A 1 88 ? 28.049 0.081 -6.945 1.00 46.91 88 ALA A N 1
ATOM 647 C CA . ALA A 1 88 ? 29.332 0.703 -7.280 1.00 46.91 88 ALA A CA 1
ATOM 648 C C . ALA A 1 88 ? 29.706 1.883 -6.355 1.00 46.91 88 ALA A C 1
ATOM 650 O O . ALA A 1 88 ? 30.849 2.332 -6.361 1.00 46.91 88 ALA A O 1
ATOM 651 N N . GLY A 1 89 ? 28.782 2.351 -5.506 1.00 44.69 89 GLY A N 1
ATOM 652 C CA . GLY A 1 89 ? 28.997 3.467 -4.580 1.00 44.69 89 GLY A CA 1
ATOM 653 C C . GLY A 1 89 ? 29.894 3.187 -3.365 1.00 44.69 89 GLY A C 1
ATOM 654 O O . GLY A 1 89 ? 30.095 4.098 -2.568 1.00 44.69 89 GLY A O 1
ATOM 655 N N . ASN A 1 90 ? 30.449 1.976 -3.203 1.00 44.94 90 ASN A N 1
ATOM 656 C CA . ASN A 1 90 ? 31.429 1.685 -2.144 1.00 44.94 90 ASN A CA 1
ATOM 657 C C . ASN A 1 90 ? 32.792 1.200 -2.666 1.00 44.94 90 ASN A C 1
ATOM 659 O O . ASN A 1 90 ? 33.419 0.318 -2.082 1.00 44.94 90 ASN A O 1
ATOM 663 N N . THR A 1 91 ? 33.278 1.834 -3.730 1.00 38.69 91 THR A N 1
ATOM 664 C CA . THR A 1 91 ? 34.714 1.969 -4.007 1.00 38.69 91 THR A CA 1
ATOM 665 C C . THR A 1 91 ? 34.974 3.376 -4.541 1.00 38.69 91 THR A C 1
ATOM 667 O O . THR A 1 91 ? 34.318 3.758 -5.509 1.00 38.69 91 THR A O 1
ATOM 670 N N . PRO A 1 92 ? 35.912 4.162 -3.973 1.00 43.03 92 PRO A N 1
ATOM 671 C CA . PRO A 1 92 ? 36.421 5.333 -4.669 1.00 43.03 92 PRO A CA 1
ATOM 672 C C . PRO A 1 92 ? 37.152 4.829 -5.918 1.00 43.03 92 PRO A C 1
ATOM 674 O O . PRO A 1 92 ? 38.272 4.323 -5.821 1.00 43.03 92 PRO A O 1
ATOM 677 N N . ASP A 1 93 ? 36.500 4.899 -7.077 1.00 46.62 93 ASP A N 1
ATOM 678 C CA . ASP A 1 93 ? 37.144 4.575 -8.346 1.00 46.62 93 ASP A CA 1
ATOM 679 C C . ASP A 1 93 ? 38.065 5.732 -8.740 1.00 46.62 93 ASP A C 1
ATOM 681 O O . ASP A 1 93 ? 37.676 6.773 -9.269 1.00 46.62 93 ASP A O 1
ATOM 685 N N . VAL A 1 94 ? 39.317 5.545 -8.347 1.00 47.38 94 VAL A N 1
ATOM 686 C CA . VAL A 1 94 ? 40.497 6.226 -8.861 1.00 47.38 94 VAL A CA 1
ATOM 687 C C . VAL A 1 94 ? 40.532 6.142 -10.395 1.00 47.38 94 VAL A C 1
ATOM 689 O O . VAL A 1 94 ? 40.531 5.036 -10.931 1.00 47.38 94 VAL A O 1
ATOM 692 N N . PRO A 1 95 ? 40.668 7.256 -11.136 1.00 50.31 95 PRO A N 1
ATOM 693 C CA . PRO A 1 95 ? 40.790 7.177 -12.585 1.00 50.31 95 PRO A CA 1
ATOM 694 C C . PRO A 1 95 ? 42.147 6.564 -12.972 1.00 50.31 95 PRO A C 1
ATOM 696 O O . PRO A 1 95 ? 43.207 7.132 -12.699 1.00 50.31 95 PRO A O 1
ATOM 699 N N . ARG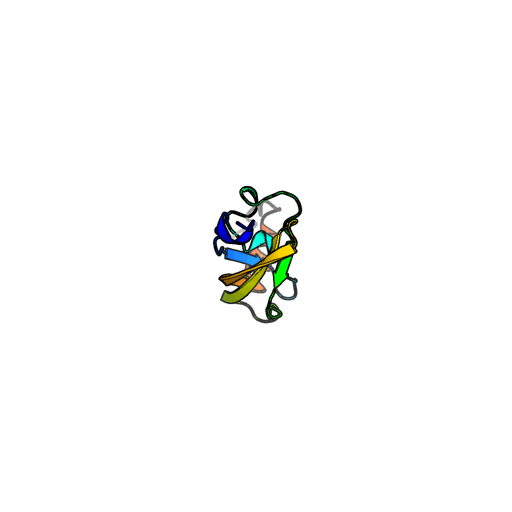 A 1 96 ? 42.127 5.408 -13.642 1.00 46.78 96 ARG A N 1
ATOM 700 C CA . ARG A 1 96 ? 43.247 4.891 -14.450 1.00 46.78 96 ARG A CA 1
ATOM 701 C C . ARG A 1 96 ? 42.695 4.479 -15.822 1.00 46.78 96 ARG A C 1
ATOM 703 O O . ARG A 1 96 ? 41.870 3.583 -15.877 1.00 46.78 96 ARG A O 1
ATOM 710 N N . GLY A 1 97 ? 43.107 5.055 -16.947 1.00 44.97 97 GLY A N 1
ATOM 711 C CA . GLY A 1 97 ? 44.119 6.079 -17.159 1.00 44.97 97 GLY A CA 1
ATOM 712 C C . GLY A 1 97 ? 44.235 6.488 -18.634 1.00 44.97 97 GLY A C 1
ATOM 713 O O . GLY A 1 97 ? 43.593 5.903 -19.493 1.00 44.97 97 GLY A O 1
ATOM 714 N N . VAL A 1 98 ? 45.081 7.499 -18.834 1.00 47.78 98 VAL A N 1
ATOM 715 C CA . VAL A 1 98 ? 46.031 7.739 -19.939 1.00 47.78 98 VAL A CA 1
ATOM 716 C C . VAL A 1 98 ? 45.597 7.472 -21.388 1.00 47.78 98 VAL A C 1
ATOM 718 O O . VAL A 1 98 ? 45.559 6.329 -21.826 1.00 47.78 98 VAL A O 1
ATOM 721 N N . GLU A 1 99 ? 45.472 8.563 -22.150 1.00 38.72 99 GLU A N 1
ATOM 722 C CA . GLU A 1 99 ? 46.272 8.821 -23.364 1.00 38.72 99 GLU A CA 1
ATOM 723 C C . GLU A 1 99 ? 46.805 10.262 -23.316 1.00 38.72 99 GLU A C 1
ATOM 725 O O . GLU A 1 99 ? 46.087 11.132 -22.764 1.00 38.72 99 GLU A O 1
#

Radius of gyration: 18.37 Å; chains: 1; bounding box: 61×18×42 Å

Sequence (99 aa):
HTQADTNTPEAGKVTVNKGETPSAQSAISNNKELPEGTQYDWKEPIDTTTPGDKTGTVVVTYPDGSSEEVPGVTVHVNSDTDLINAKAGNTPDVPRGVE

pLDDT: mean 84.53, std 17.47, range [38.69, 97.19]

Organism: NCBI:txid525341